Protein AF-A0A267E240-F1 (afdb_monomer_lite)

Organism: NCBI:txid282301

Foldseek 3Di:
DDDDPDDDDPPPDDLPPDDVLLVVLLLLLVVCLVLVVDPVSVLLFKWKKQFAADPDQLLLQLVLLVVLLVVCCVVCPPVWNKDWPDGDSVQSKTKIWIAHNPQGFTKIWIDRVVRRMIMIGGRADHGSVDPPRSVVRVVVSPPRDHDPCPRVVVVVVSQVRGPRHRPDMDTPPSCVVVVVVD

Radius of gyration: 17.71 Å; chains: 1; bounding box: 40×59×46 Å

pLDDT: mean 78.79, std 15.51, range [31.58, 94.38]

Structure (mmCIF, N/CA/C/O backbone):
data_AF-A0A267E240-F1
#
_entry.id   AF-A0A267E240-F1
#
loop_
_atom_site.group_PDB
_atom_site.id
_atom_site.type_symbol
_atom_site.label_atom_id
_atom_site.label_alt_id
_atom_site.label_comp_id
_atom_site.label_asym_id
_atom_site.label_entity_id
_atom_site.label_seq_id
_atom_site.pdbx_PDB_ins_code
_atom_site.Cartn_x
_atom_site.Cartn_y
_atom_site.Cartn_z
_atom_site.occupancy
_atom_site.B_iso_or_equiv
_atom_site.auth_seq_id
_atom_site.auth_comp_id
_atom_site.auth_asym_id
_atom_site.auth_atom_id
_atom_site.pdbx_PDB_model_num
ATOM 1 N N . MET A 1 1 ? 0.198 -42.830 -28.943 1.00 52.03 1 MET A N 1
ATOM 2 C CA . MET A 1 1 ? 0.720 -41.553 -28.410 1.00 52.03 1 MET A CA 1
ATOM 3 C C . MET A 1 1 ? 0.536 -41.572 -26.902 1.00 52.03 1 MET A C 1
ATOM 5 O O . MET A 1 1 ? -0.595 -41.803 -26.487 1.00 52.03 1 MET A O 1
ATOM 9 N N . PRO A 1 2 ? 1.589 -41.427 -26.083 1.00 50.34 2 PRO A N 1
ATOM 10 C CA . PRO A 1 2 ? 1.397 -41.273 -24.647 1.00 50.34 2 PRO A CA 1
ATOM 11 C C . PRO A 1 2 ? 0.796 -39.886 -24.344 1.00 50.34 2 PRO A C 1
ATOM 13 O O . PRO A 1 2 ? 1.109 -38.928 -25.057 1.00 50.34 2 PRO A O 1
ATOM 16 N N . PRO A 1 3 ? -0.079 -39.765 -23.331 1.00 54.94 3 PRO A N 1
ATOM 17 C CA . PRO A 1 3 ? -0.623 -38.479 -22.911 1.00 54.94 3 PRO A CA 1
ATOM 18 C C . PRO A 1 3 ? 0.492 -37.582 -22.356 1.00 54.94 3 PRO A C 1
ATOM 20 O O . PRO A 1 3 ? 1.418 -38.059 -21.697 1.00 54.94 3 PRO A O 1
ATOM 23 N N . ALA A 1 4 ? 0.403 -36.280 -22.640 1.00 55.03 4 ALA A N 1
ATOM 24 C CA . ALA A 1 4 ? 1.331 -35.281 -22.123 1.00 55.03 4 ALA A CA 1
ATOM 25 C C . ALA A 1 4 ? 1.370 -35.323 -20.580 1.00 55.03 4 ALA A C 1
ATOM 27 O O . ALA A 1 4 ? 0.317 -35.497 -19.958 1.00 55.03 4 ALA A O 1
ATOM 28 N N . PRO A 1 5 ? 2.546 -35.161 -19.946 1.00 49.94 5 PRO A N 1
ATOM 29 C CA . PRO A 1 5 ? 2.631 -35.113 -18.494 1.00 49.94 5 PRO A CA 1
ATOM 30 C C . PRO A 1 5 ? 1.812 -33.926 -17.980 1.00 49.94 5 PRO A C 1
ATOM 32 O O . PRO A 1 5 ? 1.997 -32.789 -18.418 1.00 49.94 5 PRO A O 1
ATOM 35 N N . ALA A 1 6 ? 0.884 -34.212 -17.066 1.00 50.97 6 ALA A N 1
ATOM 36 C CA . ALA A 1 6 ? 0.106 -33.203 -16.368 1.00 50.97 6 ALA A CA 1
ATOM 37 C C . ALA A 1 6 ? 1.057 -32.187 -15.720 1.00 50.97 6 ALA A C 1
ATOM 39 O O . ALA A 1 6 ? 2.022 -32.570 -15.056 1.00 50.97 6 ALA A O 1
ATOM 40 N N . ALA A 1 7 ? 0.796 -30.896 -15.938 1.00 46.66 7 ALA A N 1
ATOM 41 C CA . ALA A 1 7 ? 1.555 -29.818 -15.325 1.00 46.66 7 ALA A CA 1
ATOM 42 C C . ALA A 1 7 ? 1.572 -30.012 -13.802 1.00 46.66 7 ALA A C 1
ATOM 44 O O . ALA A 1 7 ? 0.521 -30.047 -13.160 1.00 46.66 7 ALA A O 1
ATOM 45 N N . SER A 1 8 ? 2.770 -30.169 -13.237 1.00 35.84 8 SER A N 1
ATOM 46 C CA . SER A 1 8 ? 2.970 -30.307 -11.798 1.00 35.84 8 SER A CA 1
ATOM 47 C C . SER A 1 8 ? 2.296 -29.145 -11.058 1.00 35.84 8 SER A C 1
ATOM 49 O O . SER A 1 8 ? 2.430 -27.996 -11.496 1.00 35.84 8 SER A O 1
ATOM 51 N N . PRO A 1 9 ? 1.601 -29.393 -9.932 1.00 42.16 9 PRO A N 1
ATOM 52 C CA . PRO A 1 9 ? 1.049 -28.318 -9.121 1.00 42.16 9 PRO A CA 1
ATOM 53 C C . PRO A 1 9 ? 2.195 -27.394 -8.708 1.00 42.16 9 PRO A C 1
ATOM 55 O O . PRO A 1 9 ? 3.170 -27.826 -8.090 1.00 42.16 9 PRO A O 1
ATOM 58 N N . THR A 1 10 ? 2.105 -26.127 -9.115 1.00 39.19 10 THR A N 1
ATOM 59 C CA . THR A 1 10 ? 3.079 -25.096 -8.757 1.00 39.19 10 THR A CA 1
ATOM 60 C C . THR A 1 10 ? 3.081 -24.989 -7.238 1.00 39.19 10 THR A C 1
ATOM 62 O O . THR A 1 10 ? 2.128 -24.485 -6.648 1.00 39.19 10 THR A O 1
ATOM 65 N N . GLN A 1 11 ? 4.117 -25.534 -6.601 1.00 31.58 11 GLN A N 1
ATOM 66 C CA . GLN A 1 11 ? 4.289 -25.437 -5.157 1.00 31.58 11 GLN A CA 1
ATOM 67 C C . GLN A 1 11 ? 4.238 -23.954 -4.753 1.00 31.58 11 GLN A C 1
ATOM 69 O O . GLN A 1 11 ? 4.871 -23.130 -5.426 1.00 31.58 11 GLN A O 1
ATOM 74 N N . PRO A 1 12 ? 3.496 -23.588 -3.692 1.00 40.09 12 PRO A N 1
ATOM 75 C CA . PRO A 1 12 ? 3.513 -22.228 -3.179 1.00 40.09 12 PRO A CA 1
ATOM 76 C C . PRO A 1 12 ? 4.950 -21.886 -2.781 1.00 40.09 12 PRO A C 1
ATOM 78 O O . PRO A 1 12 ? 5.539 -22.510 -1.901 1.00 40.09 12 PRO A O 1
ATOM 81 N N . GLN A 1 13 ? 5.535 -20.925 -3.495 1.00 38.69 13 GLN A N 1
ATOM 82 C CA . GLN A 1 13 ? 6.884 -20.446 -3.227 1.00 38.69 13 GLN A CA 1
ATOM 83 C C . GLN A 1 13 ? 6.938 -19.904 -1.789 1.00 38.69 13 GLN A C 1
ATOM 85 O O . GLN A 1 13 ? 6.014 -19.187 -1.383 1.00 38.69 13 GLN A O 1
ATOM 90 N N . PRO A 1 14 ? 7.996 -20.205 -1.013 1.00 38.88 14 PRO A N 1
ATOM 91 C CA . PRO A 1 14 ? 8.183 -19.598 0.300 1.00 38.88 14 PRO A CA 1
ATOM 92 C C . PRO A 1 14 ? 8.153 -18.069 0.158 1.00 38.88 14 PRO A C 1
ATOM 94 O O . PRO A 1 14 ? 8.509 -17.557 -0.908 1.00 38.88 14 PRO A O 1
ATOM 97 N N . PRO A 1 15 ? 7.733 -17.312 1.191 1.00 48.66 15 PRO A N 1
ATOM 98 C CA . PRO A 1 15 ? 7.694 -15.858 1.123 1.00 48.66 15 PRO A CA 1
ATOM 99 C C . PRO A 1 15 ? 9.070 -15.342 0.709 1.00 48.66 15 PRO A C 1
ATOM 101 O O . PRO A 1 15 ? 10.023 -15.399 1.484 1.00 48.66 15 PRO A O 1
ATOM 104 N N . GLY A 1 16 ? 9.181 -14.900 -0.546 1.00 56.56 16 GLY A N 1
ATOM 105 C CA . GLY A 1 16 ? 10.442 -14.433 -1.094 1.00 56.56 16 GLY A CA 1
ATOM 106 C C . GLY A 1 16 ? 10.930 -13.291 -0.222 1.00 56.56 16 GLY A C 1
ATOM 107 O O . GLY A 1 16 ? 10.236 -12.285 -0.096 1.00 56.56 16 GLY A O 1
ATOM 108 N N . ARG A 1 17 ? 12.092 -13.463 0.418 1.00 72.19 17 ARG A N 1
ATOM 109 C CA . ARG A 1 17 ? 12.750 -12.391 1.167 1.00 72.19 17 ARG A CA 1
ATOM 110 C C . ARG A 1 17 ? 12.863 -11.193 0.230 1.00 72.19 17 ARG A C 1
ATOM 112 O O . ARG A 1 17 ? 13.581 -11.253 -0.766 1.00 72.19 17 ARG A O 1
ATOM 119 N N . ILE A 1 18 ? 12.107 -10.136 0.512 1.00 82.19 18 ILE A N 1
ATOM 120 C CA . ILE A 1 18 ? 12.182 -8.898 -0.256 1.00 82.19 18 ILE A CA 1
ATOM 121 C C . ILE A 1 18 ? 13.604 -8.377 -0.077 1.00 82.19 18 ILE A C 1
ATOM 123 O O . ILE A 1 18 ? 14.088 -8.261 1.050 1.00 82.19 18 ILE A O 1
ATOM 127 N N . ALA A 1 19 ? 14.295 -8.118 -1.184 1.00 88.25 19 ALA A N 1
ATOM 128 C CA . ALA A 1 19 ? 15.661 -7.633 -1.111 1.00 88.25 19 ALA A CA 1
ATOM 129 C C . ALA A 1 19 ? 15.697 -6.289 -0.368 1.00 88.25 19 ALA A C 1
ATOM 131 O O . ALA A 1 19 ? 14.852 -5.421 -0.593 1.00 88.25 19 ALA A O 1
ATOM 132 N N . TRP A 1 20 ? 16.685 -6.104 0.506 1.00 89.94 20 TRP A N 1
ATOM 133 C CA . TRP A 1 20 ? 16.783 -4.911 1.352 1.00 89.94 20 TRP A CA 1
ATOM 134 C C . TRP A 1 20 ? 16.809 -3.609 0.533 1.00 89.94 20 TRP A C 1
ATOM 136 O O . TRP A 1 20 ? 16.222 -2.613 0.945 1.00 89.94 20 TRP A O 1
ATOM 146 N N . PHE A 1 21 ? 17.426 -3.623 -0.655 1.00 91.25 21 PHE A N 1
ATOM 147 C CA . PHE A 1 21 ? 17.482 -2.447 -1.523 1.00 91.25 21 PHE A CA 1
ATOM 148 C C . PHE A 1 21 ? 16.098 -2.096 -2.085 1.00 91.25 21 PHE A C 1
ATOM 150 O O . PHE A 1 21 ? 15.775 -0.920 -2.206 1.00 91.25 21 PHE A O 1
ATOM 157 N N . VAL A 1 22 ? 15.241 -3.090 -2.355 1.00 92.00 22 VAL A N 1
ATOM 158 C CA . VAL A 1 22 ? 13.846 -2.862 -2.765 1.00 92.00 22 VAL A CA 1
ATOM 159 C C . VAL A 1 22 ? 13.078 -2.189 -1.632 1.00 92.00 22 VAL A C 1
ATOM 161 O O . VAL A 1 22 ? 12.340 -1.244 -1.890 1.00 92.00 22 VAL A O 1
ATOM 164 N N . LEU A 1 23 ? 13.286 -2.621 -0.383 1.00 91.44 23 LEU A N 1
ATOM 165 C CA . LEU A 1 23 ? 12.670 -1.992 0.790 1.00 91.44 23 LEU A CA 1
ATOM 166 C C . LEU A 1 23 ? 13.141 -0.544 0.971 1.00 91.44 23 LEU A C 1
ATOM 168 O O . LEU A 1 23 ? 12.320 0.339 1.194 1.00 91.44 23 LEU A O 1
ATOM 172 N N . LEU A 1 24 ? 14.441 -0.282 0.811 1.00 92.44 24 LEU A N 1
ATOM 173 C CA . LEU A 1 24 ? 14.990 1.073 0.882 1.00 92.44 24 LEU A CA 1
ATOM 174 C C . LEU A 1 24 ? 14.389 1.979 -0.200 1.00 92.44 24 LEU A C 1
ATOM 176 O O . LEU A 1 24 ? 13.905 3.070 0.098 1.00 92.44 24 LEU A O 1
ATOM 180 N N . GLN A 1 25 ? 14.374 1.513 -1.452 1.00 94.38 25 GLN A N 1
ATOM 181 C CA . GLN A 1 25 ? 13.769 2.258 -2.552 1.00 94.38 25 GLN A CA 1
ATOM 182 C C . GLN A 1 25 ? 12.266 2.461 -2.341 1.00 94.38 25 GLN A C 1
ATOM 184 O O . GLN A 1 25 ? 11.758 3.536 -2.651 1.00 94.38 25 GLN A O 1
ATOM 189 N N . ALA A 1 26 ? 11.566 1.477 -1.769 1.00 92.5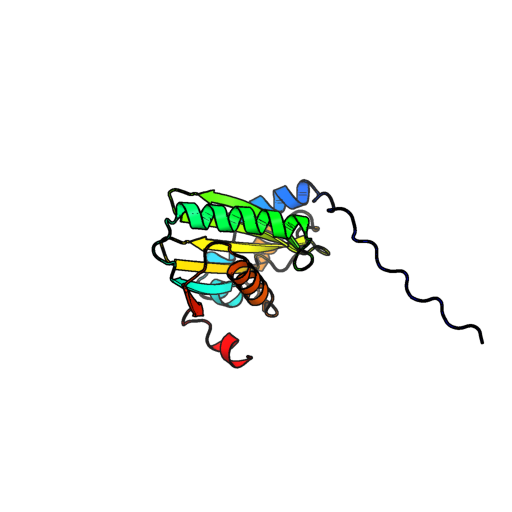6 26 ALA A N 1
ATOM 190 C CA . ALA A 1 26 ? 10.147 1.593 -1.458 1.00 92.56 26 ALA A CA 1
ATOM 191 C C . ALA A 1 26 ? 9.884 2.697 -0.433 1.00 92.56 26 ALA A C 1
ATOM 193 O O . ALA A 1 26 ? 9.006 3.524 -0.657 1.00 92.56 26 ALA A O 1
ATOM 194 N N . SER A 1 27 ? 10.677 2.763 0.638 1.00 91.00 27 SER A N 1
ATOM 195 C CA . SER A 1 27 ? 10.579 3.824 1.645 1.00 91.00 27 SER A CA 1
ATOM 196 C C . SER A 1 27 ? 10.832 5.208 1.046 1.00 91.00 27 SER A C 1
ATOM 198 O O . SER A 1 27 ? 10.064 6.135 1.297 1.00 91.00 27 SER A O 1
ATOM 200 N N . ILE A 1 28 ? 11.862 5.349 0.204 1.00 92.06 28 ILE A N 1
ATOM 201 C CA . ILE A 1 28 ? 12.177 6.620 -0.468 1.00 92.06 28 ILE A CA 1
ATOM 202 C C . ILE A 1 28 ? 11.039 7.027 -1.412 1.00 92.06 28 ILE A C 1
ATOM 204 O O . ILE A 1 28 ? 10.572 8.163 -1.367 1.00 92.06 28 ILE A O 1
ATOM 208 N N . GLN A 1 29 ? 10.550 6.107 -2.247 1.00 92.19 29 GLN A N 1
ATOM 209 C CA . GLN A 1 29 ? 9.464 6.384 -3.189 1.00 92.19 29 GLN A CA 1
ATOM 210 C C . GLN A 1 29 ? 8.141 6.687 -2.470 1.00 92.19 29 GLN A C 1
ATOM 212 O O . GLN A 1 29 ? 7.395 7.563 -2.910 1.00 92.19 29 GLN A O 1
ATOM 217 N N . ALA A 1 30 ? 7.876 6.019 -1.342 1.00 89.62 30 ALA A N 1
ATOM 218 C CA . ALA A 1 30 ? 6.730 6.281 -0.476 1.00 89.62 30 ALA A CA 1
ATOM 219 C C . ALA A 1 30 ? 6.810 7.623 0.254 1.00 89.62 30 ALA A C 1
ATOM 221 O O . ALA A 1 30 ? 5.774 8.203 0.572 1.00 89.62 30 ALA A O 1
ATOM 222 N N . TRP A 1 31 ? 8.011 8.137 0.494 1.00 89.12 31 TRP A N 1
ATOM 223 C CA . TRP A 1 31 ? 8.194 9.478 1.030 1.00 89.12 31 TRP A CA 1
ATOM 224 C C . TRP A 1 31 ? 8.060 10.556 -0.058 1.00 89.12 31 TRP A C 1
ATOM 226 O O . TRP A 1 31 ? 7.363 11.544 0.154 1.00 89.12 31 TRP A O 1
ATOM 236 N N . LEU A 1 32 ? 8.652 10.346 -1.241 1.00 87.38 32 LEU A N 1
ATOM 237 C CA . LEU A 1 32 ? 8.625 11.315 -2.346 1.00 87.38 32 LEU A CA 1
ATOM 238 C C . LEU A 1 32 ? 7.217 11.515 -2.931 1.00 87.38 32 LEU A C 1
ATOM 240 O O . LEU A 1 32 ? 6.756 12.645 -3.029 1.00 87.38 32 LEU A O 1
ATOM 244 N N . ARG A 1 33 ? 6.547 10.428 -3.346 1.00 80.44 33 ARG A N 1
ATOM 245 C CA . ARG A 1 33 ? 5.182 10.400 -3.935 1.00 80.44 33 ARG A CA 1
ATOM 246 C C . ARG A 1 33 ? 4.807 11.643 -4.776 1.00 80.44 33 ARG A C 1
ATOM 248 O O . ARG A 1 33 ? 3.785 12.282 -4.511 1.00 80.44 33 ARG A O 1
ATOM 255 N N . PRO A 1 34 ? 5.566 11.958 -5.838 1.00 77.00 34 PRO A N 1
ATOM 256 C CA . PRO A 1 34 ? 5.406 13.205 -6.593 1.00 77.00 34 PRO A CA 1
ATOM 257 C C . PRO A 1 34 ? 4.056 13.331 -7.304 1.00 77.00 34 PRO A C 1
ATOM 259 O O . PRO A 1 34 ? 3.534 14.432 -7.450 1.00 77.00 34 PRO A O 1
ATOM 262 N N . ALA A 1 35 ? 3.432 12.206 -7.672 1.00 72.12 35 ALA A N 1
ATOM 263 C CA . ALA A 1 35 ? 2.097 12.189 -8.269 1.00 72.12 35 ALA A CA 1
ATOM 264 C C . ALA A 1 35 ? 1.029 12.859 -7.379 1.00 72.12 35 ALA A C 1
ATOM 266 O O . ALA A 1 35 ? 0.017 13.328 -7.889 1.00 72.12 35 ALA A O 1
ATOM 267 N N . ILE A 1 36 ? 1.252 12.952 -6.062 1.00 74.81 36 ILE A N 1
ATOM 268 C CA . ILE A 1 36 ? 0.326 13.605 -5.123 1.00 74.81 36 ILE A CA 1
ATOM 269 C C . ILE A 1 36 ? 0.466 15.127 -5.153 1.00 74.81 36 ILE A C 1
ATOM 271 O O . ILE A 1 36 ? -0.509 15.827 -4.879 1.00 74.81 36 ILE A O 1
ATOM 275 N N . TRP A 1 37 ? 1.647 15.643 -5.505 1.00 78.44 37 TRP A N 1
ATOM 276 C CA . TRP A 1 37 ? 1.932 17.080 -5.526 1.00 78.44 37 TRP A CA 1
ATOM 277 C C . TRP A 1 37 ? 1.142 17.804 -6.618 1.00 78.44 37 TRP A C 1
ATOM 279 O O . TRP A 1 37 ? 0.771 18.964 -6.451 1.00 78.44 37 TRP A O 1
ATOM 289 N N . CYS A 1 38 ? 0.842 17.116 -7.722 1.00 75.81 38 CYS A N 1
ATOM 290 C CA . CYS A 1 38 ? 0.108 17.683 -8.845 1.00 75.81 38 CYS A CA 1
ATOM 291 C C . CYS A 1 38 ? -1.351 17.185 -8.864 1.00 75.81 38 CYS A C 1
ATOM 293 O O . CYS A 1 38 ? -1.596 16.017 -9.171 1.00 75.81 38 CYS A O 1
ATOM 295 N N . PRO A 1 39 ? -2.349 18.054 -8.603 1.00 69.50 39 PRO A N 1
ATOM 296 C CA . PRO A 1 39 ? -3.741 17.644 -8.381 1.00 69.50 39 PRO A CA 1
ATOM 297 C C . PRO A 1 39 ? -4.425 16.976 -9.586 1.00 69.50 39 PRO A C 1
ATOM 299 O O . PRO A 1 39 ? -5.377 16.223 -9.395 1.00 69.50 39 PRO A O 1
ATOM 302 N N . LEU A 1 40 ? -3.948 17.220 -10.810 1.00 71.75 40 LEU A N 1
ATOM 303 C CA . LEU A 1 40 ? -4.446 16.573 -12.032 1.00 71.75 40 LEU A CA 1
ATOM 304 C C . LEU A 1 40 ? -3.906 15.144 -12.196 1.00 71.75 40 LEU A C 1
ATOM 306 O O . LEU A 1 40 ? -4.662 14.240 -12.536 1.00 71.75 40 LEU A O 1
ATOM 310 N N . LEU A 1 41 ? -2.622 14.932 -11.900 1.00 69.88 41 LEU A N 1
ATOM 311 C CA . LEU A 1 41 ? -1.965 13.625 -12.015 1.00 69.88 41 LEU A CA 1
ATOM 312 C C . LEU A 1 41 ? -2.361 12.696 -10.866 1.00 69.88 41 LEU A C 1
ATOM 314 O O . LEU A 1 41 ? -2.582 11.508 -11.080 1.00 69.88 41 LEU A O 1
ATOM 318 N N . ASN A 1 42 ? -2.559 13.249 -9.667 1.00 69.12 42 ASN A N 1
ATOM 319 C CA . ASN A 1 42 ? -3.014 12.502 -8.496 1.00 69.12 42 ASN A CA 1
ATOM 320 C C . ASN A 1 42 ? -4.285 11.686 -8.795 1.00 69.12 42 ASN A C 1
ATOM 322 O O . ASN A 1 42 ? -4.386 10.528 -8.405 1.00 69.12 42 ASN A O 1
ATOM 326 N N . ARG A 1 43 ? -5.227 12.253 -9.559 1.00 70.19 43 ARG A N 1
ATOM 327 C CA . ARG A 1 43 ? -6.497 11.591 -9.904 1.00 70.19 43 ARG A CA 1
ATOM 328 C C . ARG A 1 43 ? -6.336 10.425 -10.878 1.00 70.19 43 ARG A C 1
ATOM 330 O O . ARG A 1 43 ? -7.089 9.471 -10.801 1.00 70.19 43 ARG A O 1
ATOM 337 N N . VAL A 1 44 ? -5.364 10.486 -11.786 1.00 70.38 44 VAL A N 1
ATOM 338 C CA . VAL A 1 44 ? -5.153 9.424 -12.787 1.00 70.38 44 VAL A CA 1
ATOM 339 C C . VAL A 1 44 ? -4.517 8.186 -12.154 1.00 70.38 44 VAL A C 1
ATOM 341 O O . VAL A 1 44 ? -4.801 7.062 -12.559 1.00 70.38 44 VAL A O 1
ATOM 344 N N . HIS A 1 45 ? -3.670 8.394 -11.146 1.00 74.12 45 HIS A N 1
ATOM 345 C CA . HIS A 1 45 ? -2.887 7.333 -10.513 1.00 74.12 45 HIS A CA 1
ATOM 346 C C . HIS A 1 45 ? -3.464 6.842 -9.185 1.00 74.12 45 HIS A C 1
ATOM 348 O O . HIS A 1 45 ? -2.820 6.035 -8.507 1.00 74.12 45 HIS A O 1
ATOM 354 N N . SER A 1 46 ? -4.629 7.345 -8.774 1.00 81.44 46 SER A N 1
ATOM 355 C CA . SER A 1 46 ? -5.251 6.958 -7.515 1.00 81.44 46 SER A CA 1
ATOM 356 C C . SER A 1 46 ? -6.694 6.515 -7.681 1.00 81.44 46 SER A C 1
ATOM 358 O O . SER A 1 46 ? -7.386 6.901 -8.614 1.00 81.44 46 SER A O 1
ATOM 360 N N . TYR A 1 47 ? -7.116 5.669 -6.752 1.00 85.88 47 TYR A N 1
ATOM 361 C CA . TYR A 1 47 ? -8.493 5.252 -6.572 1.00 85.88 47 TYR A CA 1
ATOM 362 C C . TYR A 1 47 ? -8.888 5.565 -5.135 1.00 85.88 47 TYR A C 1
ATOM 364 O O . TYR A 1 47 ? -8.173 5.170 -4.200 1.00 85.88 47 TYR A O 1
ATOM 372 N N . ARG A 1 48 ? -9.990 6.299 -4.948 1.00 86.44 48 ARG A N 1
ATOM 373 C CA . ARG A 1 48 ? -10.415 6.762 -3.626 1.00 86.44 48 ARG A CA 1
ATOM 374 C C . ARG A 1 48 ? -11.799 6.243 -3.262 1.00 86.44 48 ARG A C 1
ATOM 376 O O . ARG A 1 48 ? -12.783 6.490 -3.951 1.00 86.44 48 ARG A O 1
ATOM 383 N N . GLU A 1 49 ? -11.879 5.644 -2.084 1.00 88.75 49 GLU A N 1
ATOM 384 C CA . GLU A 1 49 ? -13.133 5.334 -1.412 1.00 88.75 49 GLU A CA 1
ATOM 385 C C . GLU A 1 49 ? -13.340 6.257 -0.208 1.00 88.75 49 GLU A C 1
ATOM 387 O O . GLU A 1 49 ? -12.401 6.660 0.486 1.00 88.75 49 GLU A O 1
ATOM 392 N N . VAL A 1 50 ? -14.602 6.583 0.042 1.00 87.94 50 VAL A N 1
ATOM 393 C CA . VAL A 1 50 ? -15.078 7.172 1.288 1.00 87.94 50 VAL A CA 1
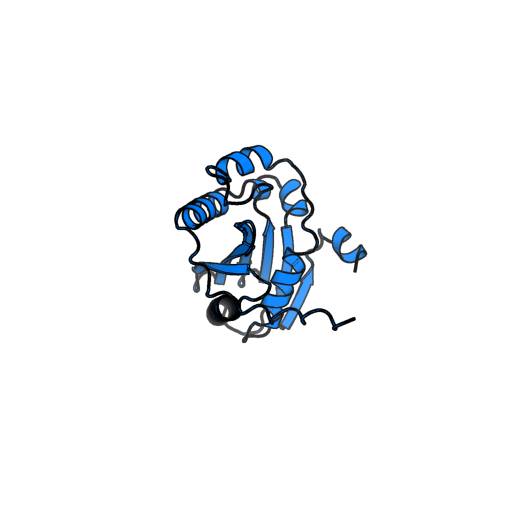ATOM 394 C C . VAL A 1 50 ? -15.686 6.040 2.101 1.00 87.94 50 VAL A C 1
ATOM 396 O O . VAL A 1 50 ? -16.599 5.365 1.636 1.00 87.94 50 VAL A O 1
ATOM 399 N N . TRP A 1 51 ? -15.155 5.804 3.293 1.00 87.19 51 TRP A N 1
ATOM 400 C CA . TRP A 1 51 ? -15.575 4.765 4.222 1.00 87.19 51 TRP A CA 1
ATOM 401 C C . TRP A 1 51 ? -16.352 5.392 5.369 1.00 87.19 51 TRP A C 1
ATOM 403 O O . TRP A 1 51 ? -15.849 6.272 6.063 1.00 87.19 51 TRP A O 1
ATOM 413 N N . ARG A 1 52 ? -17.567 4.909 5.610 1.00 81.25 52 ARG A N 1
ATOM 414 C CA . ARG A 1 52 ? -18.307 5.219 6.831 1.00 81.25 52 ARG A CA 1
ATOM 415 C C . ARG A 1 52 ? -18.012 4.133 7.847 1.00 81.25 52 ARG A C 1
ATOM 417 O O . ARG A 1 52 ? -18.549 3.024 7.791 1.00 81.25 52 ARG A O 1
ATOM 424 N N . THR A 1 53 ? -17.098 4.452 8.746 1.00 69.25 53 THR A N 1
ATOM 425 C CA . THR A 1 53 ? -16.807 3.632 9.916 1.00 69.25 53 THR A CA 1
ATOM 426 C C . THR A 1 53 ? -17.979 3.739 10.896 1.00 69.25 53 THR A C 1
ATOM 428 O O . THR A 1 53 ? -18.670 4.756 10.953 1.00 69.25 53 THR A O 1
ATOM 431 N N . GLY A 1 54 ? -18.291 2.643 11.590 1.00 66.00 54 GLY A N 1
ATOM 432 C CA . GLY A 1 54 ? -19.351 2.621 12.600 1.00 66.00 54 GLY A CA 1
ATOM 433 C C . GLY A 1 54 ? -18.972 3.373 13.879 1.00 66.00 54 GLY A C 1
ATOM 434 O O . GLY A 1 54 ? -18.099 4.228 13.874 1.00 66.00 54 GLY A O 1
ATOM 435 N N . GLU A 1 55 ? -19.598 3.001 14.997 1.00 61.59 55 GLU A N 1
ATOM 436 C CA . GLU A 1 55 ? -19.237 3.509 16.336 1.00 61.59 55 GLU A CA 1
ATOM 437 C C . GLU A 1 55 ? -17.897 2.949 16.851 1.00 61.59 55 GLU A C 1
ATOM 439 O O . GLU A 1 55 ? -17.468 3.296 17.946 1.00 61.59 55 GLU A O 1
ATOM 444 N N . SER A 1 56 ? -17.234 2.081 16.078 1.00 66.56 56 SER A N 1
ATOM 445 C CA . SER A 1 56 ? -15.931 1.517 16.427 1.00 66.56 56 SER A CA 1
ATOM 446 C C . SER A 1 56 ? -14.874 2.603 16.553 1.00 66.56 56 SER A C 1
ATOM 448 O O . SER A 1 56 ? -14.775 3.509 15.719 1.00 66.56 56 SER A O 1
ATOM 450 N N . GLU A 1 57 ? -14.039 2.474 17.577 1.00 77.06 57 GLU A N 1
ATOM 451 C CA . GLU A 1 57 ? -12.970 3.425 17.824 1.00 77.06 57 GLU A CA 1
ATOM 452 C C . GLU A 1 57 ? -11.935 3.353 16.690 1.00 77.06 57 GLU A C 1
ATOM 454 O O . GLU A 1 57 ? -11.595 2.277 16.187 1.00 77.06 57 GLU A O 1
ATOM 459 N N . ALA A 1 58 ? -11.401 4.504 16.268 1.00 79.94 58 ALA A N 1
ATOM 460 C CA . ALA A 1 58 ? -10.430 4.554 15.171 1.00 79.94 58 ALA A CA 1
ATOM 461 C C . ALA A 1 58 ? -9.208 3.651 15.434 1.00 79.94 58 ALA A C 1
ATOM 463 O O . ALA A 1 58 ? -8.653 3.080 14.497 1.00 79.94 58 ALA A O 1
ATOM 464 N N . ALA A 1 59 ? -8.825 3.473 16.702 1.00 80.62 59 ALA A N 1
ATOM 465 C CA . ALA A 1 59 ? -7.740 2.591 17.116 1.00 80.62 59 ALA A CA 1
ATOM 466 C C . ALA A 1 59 ? -8.022 1.103 16.825 1.00 80.62 59 ALA A C 1
ATOM 468 O O . ALA A 1 59 ? -7.138 0.399 16.336 1.00 80.62 59 ALA A O 1
ATOM 469 N N . GLU A 1 60 ? -9.249 0.629 17.053 1.00 84.12 60 GLU A N 1
ATOM 470 C CA . GLU A 1 60 ? -9.642 -0.763 16.785 1.00 84.12 60 GLU A CA 1
ATOM 471 C C . GLU A 1 60 ? -9.616 -1.073 15.285 1.00 84.12 60 GLU A C 1
ATOM 473 O O . GLU A 1 60 ? -9.174 -2.139 14.850 1.00 84.12 60 GLU A O 1
ATOM 478 N N . LEU A 1 61 ? -10.045 -0.108 14.473 1.00 84.12 61 LEU A N 1
ATOM 479 C CA . LEU A 1 61 ? -10.015 -0.212 13.019 1.00 84.12 61 LEU A CA 1
ATOM 480 C C . LEU A 1 61 ? -8.579 -0.229 12.480 1.00 84.12 61 LEU A C 1
ATOM 482 O O . LEU A 1 61 ? -8.277 -1.030 11.594 1.00 84.12 61 LEU A O 1
ATOM 486 N N . VAL A 1 62 ? -7.677 0.589 13.039 1.00 87.62 62 VAL A N 1
ATOM 487 C CA . VAL A 1 62 ? -6.236 0.527 12.726 1.00 87.62 62 VAL A CA 1
ATOM 488 C C . VAL A 1 62 ? -5.693 -0.877 12.997 1.00 87.62 62 VAL A C 1
ATOM 490 O O . VAL A 1 62 ? -5.014 -1.453 12.144 1.00 87.62 62 VAL A O 1
ATOM 493 N N . ASP A 1 63 ? -6.029 -1.459 14.146 1.00 89.19 63 ASP A N 1
ATOM 494 C CA . ASP A 1 63 ? -5.574 -2.800 14.518 1.00 89.19 63 ASP A CA 1
ATOM 495 C C . ASP A 1 63 ? -6.150 -3.888 13.615 1.00 89.19 63 ASP A C 1
ATOM 497 O O . ASP A 1 63 ? -5.429 -4.806 13.210 1.00 89.19 63 ASP A O 1
ATOM 501 N N . SER A 1 64 ? -7.416 -3.750 13.223 1.00 89.75 64 SER A N 1
ATOM 502 C CA . SER A 1 64 ? -8.064 -4.628 12.250 1.00 89.75 64 SER A CA 1
ATOM 503 C C . SER A 1 64 ? -7.354 -4.597 10.892 1.00 89.75 64 SER A C 1
ATOM 505 O O . SER A 1 64 ? -7.076 -5.652 10.310 1.00 89.75 64 SER A O 1
ATOM 507 N N . VAL A 1 65 ? -6.969 -3.408 10.412 1.00 90.56 65 VAL A N 1
ATOM 508 C CA . VAL A 1 65 ? -6.183 -3.253 9.177 1.00 90.56 65 VAL A CA 1
ATOM 509 C C . VAL A 1 65 ? -4.830 -3.945 9.321 1.00 90.56 65 VAL A C 1
ATOM 511 O O . VAL A 1 65 ? -4.476 -4.767 8.478 1.00 90.56 65 VAL A O 1
ATOM 514 N N . VAL A 1 66 ? -4.080 -3.666 10.391 1.00 90.81 66 VAL A N 1
ATOM 515 C CA . VAL A 1 66 ? -2.747 -4.258 10.612 1.00 90.81 66 VAL A CA 1
ATOM 516 C C . VAL A 1 66 ? -2.822 -5.785 10.661 1.00 90.81 66 VAL A C 1
ATOM 518 O O . VAL A 1 66 ? -2.029 -6.476 10.016 1.00 90.81 66 VAL A O 1
ATOM 521 N N . LYS A 1 67 ? -3.809 -6.331 11.374 1.00 91.69 67 LYS A N 1
ATOM 522 C CA . LYS A 1 67 ? -4.052 -7.774 11.450 1.00 91.69 67 LYS A CA 1
ATOM 523 C C . LYS A 1 67 ? -4.384 -8.367 10.078 1.00 91.69 67 LYS A C 1
ATOM 525 O O . LYS A 1 67 ? -3.835 -9.409 9.716 1.00 91.69 67 LYS A O 1
ATOM 530 N N . THR A 1 68 ? -5.219 -7.686 9.296 1.00 92.06 68 THR A N 1
ATOM 531 C CA . THR A 1 68 ? -5.604 -8.108 7.942 1.00 92.06 68 THR A CA 1
ATOM 532 C C . THR A 1 68 ? -4.413 -8.111 6.988 1.00 92.06 68 THR A C 1
ATOM 534 O O . THR A 1 68 ? -4.207 -9.089 6.275 1.00 92.06 68 THR A O 1
ATOM 537 N N . VAL A 1 69 ? -3.572 -7.075 7.020 1.00 90.38 69 VAL A N 1
ATOM 538 C CA . VAL A 1 69 ? -2.336 -6.996 6.221 1.00 90.38 69 VAL A CA 1
ATOM 539 C C . VAL A 1 69 ? -1.388 -8.144 6.574 1.00 90.38 69 VAL A C 1
ATOM 541 O O . VAL A 1 69 ? -0.867 -8.813 5.682 1.00 90.38 69 VAL A O 1
ATOM 544 N N . ASN A 1 70 ? -1.207 -8.435 7.865 1.00 89.38 70 ASN A N 1
ATOM 545 C CA . ASN A 1 70 ? -0.377 -9.557 8.309 1.00 89.38 70 ASN A CA 1
ATOM 546 C C . ASN A 1 70 ? -0.917 -10.913 7.823 1.00 89.38 70 ASN A C 1
ATOM 548 O O . ASN A 1 70 ? -0.133 -11.795 7.462 1.00 89.38 70 ASN A O 1
ATOM 552 N N . ARG A 1 71 ? -2.245 -11.078 7.778 1.00 90.06 71 ARG A N 1
ATOM 553 C CA . ARG A 1 71 ? -2.902 -12.258 7.196 1.00 90.06 71 ARG A CA 1
ATOM 554 C C . ARG A 1 71 ? -2.670 -12.330 5.684 1.00 90.06 71 ARG A C 1
ATOM 556 O O . ARG A 1 71 ? -2.188 -13.344 5.194 1.00 90.06 71 ARG A O 1
ATOM 563 N N . PHE A 1 72 ? -2.881 -11.235 4.958 1.00 90.56 72 PHE A N 1
ATOM 564 C CA . PHE A 1 72 ? -2.649 -11.161 3.511 1.00 90.56 72 PHE A CA 1
ATOM 565 C C . PHE A 1 72 ? -1.212 -11.484 3.113 1.00 90.56 72 PHE A C 1
ATOM 567 O O . PHE A 1 72 ? -0.989 -12.186 2.126 1.00 90.56 72 PHE A O 1
ATOM 574 N N . ASN A 1 73 ? -0.236 -11.018 3.891 1.00 86.19 73 ASN A N 1
ATOM 575 C CA . ASN A 1 73 ? 1.168 -11.311 3.634 1.00 86.19 73 ASN A CA 1
ATOM 576 C C . ASN A 1 73 ? 1.506 -12.800 3.851 1.00 86.19 73 ASN A C 1
ATOM 578 O O . ASN A 1 73 ? 2.332 -13.358 3.124 1.00 86.19 73 ASN A O 1
ATOM 582 N N . ARG A 1 74 ? 0.849 -13.454 4.822 1.00 85.38 74 ARG A N 1
ATOM 583 C CA . ARG A 1 74 ? 0.969 -14.900 5.072 1.00 85.38 74 ARG A CA 1
ATOM 584 C C . ARG A 1 74 ? 0.364 -15.718 3.933 1.00 85.38 74 ARG A C 1
ATOM 586 O O . ARG A 1 74 ? 1.008 -16.643 3.452 1.00 85.38 74 ARG A O 1
ATOM 593 N N . ASP A 1 75 ? -0.819 -15.323 3.475 1.00 86.50 75 ASP A N 1
ATOM 594 C CA . ASP A 1 75 ? -1.595 -16.057 2.470 1.00 86.50 75 ASP A CA 1
ATOM 595 C C . ASP A 1 75 ? -1.180 -15.721 1.026 1.00 86.50 75 ASP A C 1
ATOM 597 O O . ASP A 1 75 ? -1.768 -16.226 0.072 1.00 86.50 75 ASP A O 1
ATOM 601 N N . LYS A 1 76 ? -0.185 -14.837 0.845 1.00 80.44 76 LYS A N 1
ATOM 602 C CA . LYS A 1 76 ? 0.226 -14.289 -0.462 1.00 80.44 76 LYS A CA 1
ATOM 603 C C . LYS A 1 76 ? -0.950 -13.748 -1.270 1.00 80.44 76 LYS A C 1
ATOM 605 O O . LYS A 1 76 ? -1.038 -13.913 -2.490 1.00 80.44 76 LYS A O 1
ATOM 610 N N . HIS A 1 77 ? -1.841 -13.051 -0.573 1.00 82.44 77 HIS A N 1
ATOM 611 C CA . HIS A 1 77 ? -3.062 -12.519 -1.147 1.00 82.44 77 HIS A CA 1
ATOM 612 C C . HIS A 1 77 ? -2.762 -11.598 -2.341 1.00 82.44 77 HIS A C 1
ATOM 614 O O . HIS A 1 77 ? -1.932 -10.685 -2.262 1.00 82.44 77 HIS A O 1
ATOM 620 N N . LEU A 1 78 ? -3.438 -11.860 -3.465 1.00 81.94 78 LEU A N 1
ATOM 621 C CA . LEU A 1 78 ? -3.255 -11.167 -4.749 1.00 81.94 78 LEU A CA 1
ATOM 622 C C . LEU A 1 78 ? -1.817 -11.204 -5.302 1.00 81.94 78 LEU A C 1
ATOM 624 O O . LEU A 1 78 ? -1.445 -10.331 -6.087 1.00 81.94 78 LEU A O 1
ATOM 628 N N . ASN A 1 79 ? -1.000 -12.197 -4.924 1.00 85.12 79 ASN A N 1
ATOM 629 C CA . ASN A 1 79 ? 0.404 -12.303 -5.346 1.00 85.12 79 ASN A CA 1
ATOM 630 C C . ASN A 1 79 ? 1.184 -10.994 -5.115 1.00 85.12 79 ASN A C 1
ATOM 632 O O . ASN A 1 79 ? 1.948 -10.537 -5.971 1.00 85.12 79 ASN A O 1
ATOM 636 N N . CYS A 1 80 ? 0.950 -10.360 -3.968 1.00 84.69 80 CYS A N 1
ATOM 637 C CA . CYS A 1 80 ? 1.642 -9.154 -3.538 1.00 84.69 80 CYS A CA 1
ATOM 638 C C . CYS A 1 80 ? 2.242 -9.371 -2.148 1.00 84.69 80 CYS A C 1
ATOM 640 O O . CYS A 1 80 ? 1.706 -10.131 -1.340 1.00 84.69 80 CYS A O 1
ATOM 642 N N . ASP A 1 81 ? 3.337 -8.675 -1.867 1.00 89.19 81 ASP A N 1
ATOM 643 C CA . ASP A 1 81 ? 3.815 -8.510 -0.502 1.00 89.19 81 ASP A CA 1
ATOM 644 C C . ASP A 1 81 ? 3.192 -7.243 0.083 1.00 89.19 81 ASP A C 1
ATOM 646 O O . ASP A 1 81 ? 3.351 -6.151 -0.467 1.00 89.19 81 ASP A O 1
ATOM 650 N N . TRP A 1 82 ? 2.468 -7.422 1.185 1.00 89.50 82 TRP A N 1
ATOM 651 C CA . TRP A 1 82 ? 1.749 -6.370 1.893 1.00 89.50 82 TRP A CA 1
ATOM 652 C C . TRP A 1 82 ? 2.546 -5.988 3.141 1.00 89.50 82 TRP A C 1
ATOM 654 O O . TRP A 1 82 ? 2.759 -6.821 4.023 1.00 89.50 82 TRP A O 1
ATOM 664 N N . LEU A 1 83 ? 3.008 -4.741 3.213 1.00 90.19 83 LEU A N 1
ATOM 665 C CA . LEU A 1 83 ? 3.850 -4.238 4.298 1.00 90.19 83 LEU A CA 1
ATOM 666 C C . LEU A 1 83 ? 3.174 -3.057 4.991 1.00 90.19 83 LEU A C 1
ATOM 668 O O . LEU A 1 83 ? 2.615 -2.180 4.336 1.00 90.19 83 LEU A O 1
ATOM 672 N N . ILE A 1 84 ? 3.273 -2.989 6.316 1.00 90.00 84 ILE A N 1
ATOM 673 C CA . ILE A 1 84 ? 2.881 -1.786 7.054 1.00 90.00 84 ILE A CA 1
ATOM 674 C C . ILE A 1 84 ? 3.999 -0.753 6.912 1.00 90.00 84 ILE A C 1
ATOM 676 O O . ILE A 1 84 ? 5.116 -0.983 7.366 1.00 90.00 84 ILE A O 1
ATOM 680 N N . GLY A 1 85 ? 3.696 0.374 6.266 1.00 86.62 85 GLY A N 1
ATOM 681 C CA . GLY A 1 85 ? 4.600 1.521 6.185 1.00 86.62 85 GLY A CA 1
ATOM 682 C C . GLY A 1 85 ? 4.512 2.391 7.437 1.00 86.62 85 GLY A C 1
ATOM 683 O O . GLY A 1 85 ? 5.527 2.738 8.031 1.00 86.62 85 GLY A O 1
ATOM 684 N N . SER A 1 86 ? 3.290 2.710 7.867 1.00 88.75 86 SER A N 1
ATOM 685 C CA . SER A 1 86 ? 3.027 3.409 9.126 1.00 88.75 86 SER A CA 1
ATOM 686 C C . SER A 1 86 ? 1.655 3.025 9.676 1.00 88.75 86 SER A C 1
ATOM 688 O O . SER A 1 86 ? 0.726 2.765 8.916 1.00 88.75 86 SER A O 1
ATOM 690 N N . ALA A 1 87 ? 1.519 2.983 10.998 1.00 90.06 87 ALA A N 1
ATOM 691 C CA . ALA A 1 87 ? 0.242 2.788 11.673 1.00 90.06 87 ALA A CA 1
ATOM 692 C C . ALA A 1 87 ? 0.198 3.712 12.891 1.00 90.06 87 ALA A C 1
ATOM 694 O O . ALA A 1 87 ? 0.935 3.517 13.854 1.00 90.06 87 ALA A O 1
ATOM 695 N N . ASN A 1 88 ? -0.640 4.741 12.825 1.00 86.75 88 ASN A N 1
ATOM 696 C CA . ASN A 1 88 ? -0.849 5.694 13.901 1.00 86.75 88 ASN A CA 1
ATOM 697 C C . ASN A 1 88 ? -2.265 5.508 14.454 1.00 86.75 88 ASN A C 1
ATOM 699 O O . ASN A 1 88 ? -3.245 5.931 13.838 1.00 86.75 88 ASN A O 1
ATOM 703 N N . ARG A 1 89 ? -2.352 4.857 15.617 1.00 84.81 89 ARG A N 1
ATOM 704 C CA . ARG A 1 89 ? -3.615 4.559 16.309 1.00 84.81 89 ARG A CA 1
ATOM 705 C C . ARG A 1 89 ? -4.326 5.828 16.760 1.00 84.81 89 ARG A C 1
ATOM 707 O O . ARG A 1 89 ? -5.527 5.953 16.558 1.00 84.81 89 ARG A O 1
ATOM 714 N N . GLU A 1 90 ? -3.574 6.786 17.298 1.00 79.88 90 GLU A N 1
ATOM 715 C CA . GLU A 1 90 ? -4.117 8.056 17.776 1.00 79.88 90 GLU A CA 1
ATOM 716 C C . GLU A 1 90 ? -4.692 8.861 16.613 1.00 79.88 90 GLU A C 1
ATOM 718 O O . GLU A 1 90 ? -5.849 9.271 16.651 1.00 79.88 90 GLU A O 1
ATOM 723 N N . ALA A 1 91 ? -3.929 9.023 15.532 1.00 81.06 91 ALA A N 1
ATOM 724 C CA . ALA A 1 91 ? -4.389 9.727 14.338 1.00 81.06 91 ALA A CA 1
ATOM 725 C C . ALA A 1 91 ? -5.419 8.930 13.515 1.00 81.06 91 ALA A C 1
ATOM 727 O O . ALA A 1 91 ? -6.035 9.499 12.619 1.00 81.06 91 ALA A O 1
ATOM 728 N N . GLY A 1 92 ? -5.626 7.639 13.799 1.00 84.81 92 GLY A N 1
ATOM 729 C CA . GLY A 1 92 ? -6.507 6.767 13.019 1.00 84.81 92 GLY A CA 1
ATOM 730 C C . GLY A 1 92 ? -6.041 6.588 11.572 1.00 84.81 92 GLY A C 1
ATOM 731 O O . GLY A 1 92 ? -6.869 6.507 10.666 1.00 84.81 92 GLY A O 1
ATOM 732 N N . GLN A 1 93 ? -4.726 6.587 11.339 1.00 88.44 93 GLN A N 1
ATOM 733 C CA . GLN A 1 93 ? -4.139 6.537 10.000 1.00 88.44 93 GLN A CA 1
ATOM 734 C C . GLN A 1 93 ? -3.247 5.314 9.820 1.00 88.44 93 GLN A C 1
ATOM 736 O O . GLN A 1 93 ? -2.400 5.017 10.663 1.00 88.44 93 GLN A O 1
ATOM 741 N N . VAL A 1 94 ? -3.392 4.633 8.684 1.00 91.88 94 VAL A N 1
ATOM 742 C CA . VAL A 1 94 ? -2.552 3.493 8.301 1.00 91.88 94 VAL A CA 1
ATOM 743 C C . VAL A 1 94 ? -2.075 3.662 6.870 1.00 91.88 94 VAL A C 1
ATOM 745 O O . VAL A 1 94 ? -2.863 3.929 5.965 1.00 91.88 94 VAL A O 1
ATOM 748 N N . THR A 1 95 ? -0.778 3.467 6.661 1.00 92.31 95 THR A N 1
ATOM 749 C CA . THR A 1 95 ? -0.170 3.367 5.337 1.00 92.31 95 THR A CA 1
ATOM 750 C C . THR A 1 95 ? 0.289 1.939 5.104 1.00 92.31 95 THR A C 1
ATOM 752 O O . THR A 1 95 ? 1.093 1.400 5.866 1.00 92.31 95 THR A O 1
ATOM 755 N N . VAL A 1 96 ? -0.189 1.344 4.020 1.00 92.94 96 VAL A N 1
ATOM 756 C CA . VAL A 1 96 ? 0.169 0.000 3.573 1.00 92.94 96 VAL A CA 1
ATOM 757 C C . VAL A 1 96 ? 0.911 0.110 2.247 1.00 92.94 96 VAL A C 1
ATOM 759 O O . VAL A 1 96 ? 0.449 0.770 1.317 1.00 92.94 96 VAL A O 1
ATOM 762 N N . LEU A 1 97 ? 2.072 -0.529 2.166 1.00 92.38 97 LEU A N 1
ATOM 763 C CA . LEU A 1 97 ? 2.891 -0.622 0.966 1.00 92.38 97 LEU A CA 1
ATOM 764 C C . LEU A 1 97 ? 2.643 -1.984 0.319 1.00 92.38 97 LEU A C 1
ATOM 766 O O . LEU A 1 97 ? 2.824 -3.019 0.957 1.00 92.38 97 LEU A O 1
ATOM 770 N N . ASN A 1 98 ? 2.258 -1.976 -0.950 1.00 91.56 98 ASN A N 1
ATOM 771 C CA . ASN A 1 98 ? 2.004 -3.168 -1.741 1.00 91.56 98 ASN A CA 1
ATOM 772 C C . ASN A 1 98 ? 3.063 -3.314 -2.820 1.00 91.56 98 ASN A C 1
ATOM 774 O O . ASN A 1 98 ? 3.182 -2.468 -3.703 1.00 91.56 98 ASN A O 1
ATOM 778 N N . LEU A 1 99 ? 3.813 -4.412 -2.755 1.00 90.25 99 LEU A N 1
ATOM 779 C CA . LEU A 1 99 ? 4.820 -4.762 -3.746 1.00 90.25 99 LEU A CA 1
ATOM 780 C C . LEU A 1 99 ? 4.326 -5.928 -4.594 1.00 90.25 99 LEU A C 1
ATOM 782 O O . LEU A 1 99 ? 4.102 -7.028 -4.090 1.00 90.25 99 LEU A O 1
ATOM 786 N N . THR A 1 100 ? 4.191 -5.715 -5.901 1.00 88.56 100 THR A N 1
ATOM 787 C CA . THR A 1 100 ? 3.822 -6.800 -6.828 1.00 88.56 100 THR A CA 1
ATOM 788 C C . THR A 1 100 ? 4.891 -7.898 -6.834 1.00 88.56 100 THR A C 1
ATOM 790 O O . THR A 1 100 ? 6.085 -7.600 -6.878 1.00 88.56 100 THR A O 1
ATOM 793 N N . ALA A 1 101 ? 4.497 -9.178 -6.808 1.00 83.25 101 ALA A N 1
ATOM 794 C CA . ALA A 1 101 ? 5.453 -10.281 -6.637 1.00 83.25 101 ALA A CA 1
ATOM 795 C C . ALA A 1 101 ? 6.516 -10.371 -7.741 1.00 83.25 101 ALA A C 1
ATOM 797 O O . ALA A 1 101 ? 7.664 -10.704 -7.455 1.00 83.25 101 ALA A O 1
ATOM 798 N N . ARG A 1 102 ? 6.145 -10.085 -8.997 1.00 81.94 102 ARG A N 1
ATOM 799 C CA . ARG A 1 102 ? 7.045 -10.262 -10.147 1.00 81.94 102 ARG A CA 1
ATOM 800 C C . ARG A 1 102 ? 8.083 -9.155 -10.237 1.00 81.94 102 ARG A C 1
ATOM 802 O O . ARG A 1 102 ? 9.275 -9.419 -10.153 1.00 81.94 102 ARG A O 1
ATOM 809 N N . CYS A 1 103 ? 7.624 -7.920 -10.393 1.00 84.00 103 CYS A N 1
ATOM 810 C CA . CYS A 1 103 ? 8.512 -6.813 -10.727 1.00 84.00 103 CYS A CA 1
ATOM 811 C C . CYS A 1 103 ? 8.687 -5.818 -9.581 1.00 84.00 103 CYS A C 1
ATOM 813 O O . CYS A 1 103 ? 9.428 -4.861 -9.734 1.00 84.00 103 CYS A O 1
ATOM 815 N N . ARG A 1 104 ? 8.054 -6.018 -8.419 1.00 89.75 104 ARG A N 1
ATOM 816 C CA . ARG A 1 104 ? 8.194 -5.108 -7.270 1.00 89.75 104 ARG A CA 1
ATOM 817 C C . ARG A 1 104 ? 7.775 -3.669 -7.600 1.00 89.75 104 ARG A C 1
ATOM 819 O O . ARG A 1 104 ? 8.383 -2.721 -7.111 1.00 89.75 104 ARG A O 1
ATOM 826 N N . TRP A 1 105 ? 6.740 -3.497 -8.425 1.00 90.94 105 TRP A N 1
ATOM 827 C CA . TRP A 1 105 ? 6.026 -2.216 -8.473 1.00 90.94 105 TRP A CA 1
ATOM 828 C C . TRP A 1 105 ? 5.431 -1.918 -7.111 1.00 90.94 105 TRP A C 1
ATOM 830 O O . TRP A 1 105 ? 4.896 -2.826 -6.470 1.00 90.94 105 TRP A O 1
ATOM 840 N N . LEU A 1 106 ? 5.551 -0.655 -6.715 1.00 91.62 106 LEU A N 1
ATOM 841 C CA . LEU A 1 106 ? 5.049 -0.147 -5.457 1.00 91.62 106 LEU A CA 1
ATOM 842 C C . LEU A 1 106 ? 3.725 0.578 -5.670 1.00 91.62 106 LEU A C 1
ATOM 844 O O . LEU A 1 106 ? 3.642 1.579 -6.387 1.00 91.62 106 LEU A O 1
ATOM 848 N N . ASP A 1 107 ? 2.731 0.118 -4.934 1.00 90.69 107 ASP A N 1
ATOM 849 C CA . ASP A 1 107 ? 1.455 0.784 -4.756 1.00 90.69 107 ASP A CA 1
ATOM 850 C C . ASP A 1 107 ? 1.268 1.089 -3.270 1.00 90.69 107 ASP A C 1
ATOM 852 O O . ASP A 1 107 ? 1.702 0.326 -2.407 1.00 90.69 107 ASP A O 1
ATOM 856 N N . ILE A 1 108 ? 0.652 2.220 -2.950 1.00 91.25 108 ILE A N 1
ATOM 857 C CA . ILE A 1 108 ? 0.484 2.679 -1.571 1.00 91.25 108 ILE A CA 1
ATOM 858 C C . ILE A 1 108 ? -0.991 2.848 -1.285 1.00 91.25 108 ILE A C 1
ATOM 860 O O . ILE A 1 108 ? -1.675 3.597 -1.976 1.00 91.25 108 ILE A O 1
ATOM 864 N N . ILE A 1 109 ? -1.459 2.201 -0.226 1.00 92.38 109 ILE A N 1
ATOM 865 C CA . ILE A 1 109 ? -2.794 2.403 0.318 1.00 92.38 109 ILE A CA 1
ATOM 866 C C . ILE A 1 109 ? -2.660 3.263 1.569 1.00 92.38 109 ILE A C 1
ATOM 868 O O . ILE A 1 109 ? -1.953 2.901 2.504 1.00 92.38 109 ILE A O 1
ATOM 872 N N . VAL A 1 110 ? -3.336 4.404 1.583 1.00 91.69 110 VAL A N 1
ATOM 873 C CA . VAL A 1 110 ? -3.464 5.273 2.751 1.00 91.69 110 VAL A CA 1
ATOM 874 C C . VAL A 1 110 ? -4.903 5.210 3.220 1.00 91.69 110 VAL A C 1
ATOM 876 O O . VAL A 1 110 ? -5.815 5.510 2.452 1.00 91.69 110 VAL A O 1
ATOM 879 N N . ILE A 1 111 ? -5.098 4.835 4.474 1.00 90.81 111 ILE A N 1
ATOM 880 C CA . ILE A 1 111 ? -6.400 4.780 5.125 1.00 90.81 111 ILE A CA 1
ATOM 881 C C . ILE A 1 111 ? -6.386 5.820 6.233 1.00 90.81 111 ILE A C 1
ATOM 883 O O . ILE A 1 111 ? -5.542 5.769 7.124 1.00 90.81 111 ILE A O 1
ATOM 887 N N . ASP A 1 112 ? -7.313 6.760 6.160 1.00 89.75 112 ASP A N 1
ATOM 888 C CA . ASP A 1 112 ? -7.590 7.750 7.187 1.00 89.75 112 ASP A CA 1
ATOM 889 C C . ASP A 1 112 ? -8.999 7.491 7.717 1.00 89.75 112 ASP A C 1
ATOM 891 O O . ASP A 1 112 ? -10.000 7.844 7.092 1.00 89.75 112 ASP A O 1
ATOM 895 N N . LEU A 1 113 ? -9.066 6.823 8.863 1.00 85.31 113 LEU A N 1
ATOM 896 C CA . LEU A 1 113 ? -10.313 6.378 9.475 1.00 85.31 113 LEU A CA 1
ATOM 897 C C . LEU A 1 113 ? -11.055 7.536 10.145 1.00 85.31 113 LEU A C 1
ATOM 899 O O . LEU A 1 113 ? -12.279 7.520 10.184 1.00 85.31 113 LEU A O 1
ATOM 903 N N . ARG A 1 114 ? -10.340 8.573 10.605 1.00 81.69 114 ARG A N 1
ATOM 904 C CA . ARG A 1 114 ? -10.961 9.787 11.162 1.00 81.69 114 ARG A CA 1
ATOM 905 C C . ARG A 1 114 ? -11.698 10.578 10.089 1.00 81.69 114 ARG A C 1
ATOM 907 O O . ARG A 1 114 ? -12.766 11.124 10.344 1.00 81.69 114 ARG A O 1
ATOM 914 N N . ARG A 1 115 ? -11.125 10.648 8.887 1.00 83.62 115 ARG A N 1
ATOM 915 C CA . ARG A 1 115 ? -11.746 11.299 7.724 1.00 83.62 115 ARG A CA 1
ATOM 916 C C . ARG A 1 115 ? -12.655 10.359 6.938 1.00 83.62 115 ARG A C 1
ATOM 918 O O . ARG A 1 115 ? -13.268 10.808 5.972 1.00 83.62 115 ARG A O 1
ATOM 925 N N . GLY A 1 116 ? -12.713 9.081 7.315 1.00 85.94 116 GLY A N 1
ATOM 926 C CA . GLY A 1 116 ? -13.467 8.066 6.592 1.00 85.94 116 GLY A CA 1
ATOM 927 C C . GLY A 1 116 ? -13.034 7.979 5.132 1.00 85.94 116 GLY A C 1
ATOM 928 O O . GLY A 1 116 ? -13.865 8.022 4.235 1.00 85.94 116 GLY A O 1
ATOM 929 N N . SER A 1 117 ? -11.731 7.952 4.858 1.00 88.88 117 SER A N 1
ATOM 930 C CA . SER A 1 117 ? -11.211 7.937 3.490 1.00 88.88 117 SER A CA 1
ATOM 931 C C . SER A 1 117 ? -10.126 6.888 3.323 1.00 88.88 117 SER A C 1
ATOM 933 O O . SER A 1 117 ? -9.250 6.748 4.170 1.00 88.88 117 SER A O 1
ATOM 935 N N . ALA A 1 118 ? -10.155 6.180 2.204 1.00 89.69 118 ALA A N 1
ATOM 936 C CA . ALA A 1 118 ? -9.129 5.231 1.819 1.00 89.69 118 ALA A CA 1
ATOM 937 C C . ALA A 1 118 ? -8.704 5.535 0.383 1.00 89.69 118 ALA A C 1
ATOM 939 O O . ALA A 1 118 ? -9.534 5.701 -0.505 1.00 89.69 118 ALA A O 1
ATOM 940 N N . THR A 1 119 ? -7.405 5.676 0.148 1.00 90.25 119 THR A N 1
ATOM 941 C CA . THR A 1 119 ? -6.850 5.996 -1.170 1.00 90.25 119 THR A CA 1
ATOM 942 C C . THR A 1 119 ? -5.751 5.004 -1.504 1.00 90.25 119 THR A C 1
ATOM 944 O O . THR A 1 119 ? -4.776 4.899 -0.766 1.00 90.25 119 THR A O 1
ATOM 947 N N . ALA A 1 120 ? -5.885 4.308 -2.626 1.00 89.44 120 ALA A N 1
ATOM 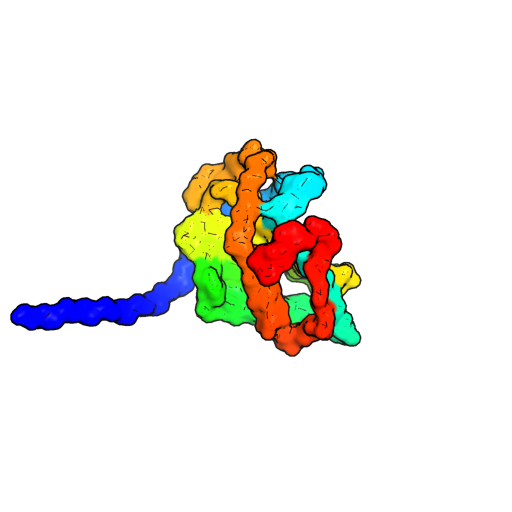948 C CA . ALA A 1 120 ? -4.821 3.505 -3.208 1.00 89.44 120 ALA A CA 1
ATOM 949 C C . ALA A 1 120 ? -4.168 4.292 -4.349 1.00 89.44 120 ALA A C 1
ATOM 951 O O . ALA A 1 120 ? -4.866 4.890 -5.161 1.00 89.44 120 ALA A O 1
ATOM 952 N N . THR A 1 121 ? -2.839 4.339 -4.389 1.00 88.00 121 THR A N 1
ATOM 953 C CA . THR A 1 121 ? -2.071 5.136 -5.351 1.00 88.00 121 THR A CA 1
ATOM 954 C C . THR A 1 121 ? -0.922 4.321 -5.914 1.00 88.00 121 THR A C 1
ATOM 956 O O . THR A 1 121 ? -0.094 3.815 -5.153 1.00 88.00 121 THR A O 1
ATOM 959 N N . SER A 1 122 ? -0.810 4.273 -7.235 1.00 87.31 122 SER A N 1
ATOM 960 C CA . SER A 1 122 ? 0.369 3.726 -7.900 1.00 87.31 122 SER A CA 1
ATOM 961 C C . SER A 1 122 ? 1.475 4.772 -7.959 1.00 87.31 122 SER A C 1
ATOM 963 O O . SER A 1 122 ? 1.236 5.935 -8.275 1.00 87.31 122 SER A O 1
ATOM 965 N N . THR A 1 123 ? 2.698 4.384 -7.595 1.00 84.56 123 THR A N 1
ATOM 966 C CA . THR A 1 123 ? 3.741 5.370 -7.251 1.00 84.56 123 THR A CA 1
ATOM 967 C C . THR A 1 123 ? 4.776 5.631 -8.338 1.00 84.56 123 THR A C 1
ATOM 969 O O . THR A 1 123 ? 5.607 6.522 -8.173 1.00 84.56 123 THR A O 1
ATOM 972 N N . GLY A 1 124 ? 4.744 4.887 -9.442 1.00 84.19 124 GLY A N 1
ATOM 973 C CA . GLY A 1 124 ? 5.658 5.119 -10.550 1.00 84.19 124 GLY A CA 1
ATOM 974 C C . GLY A 1 124 ? 5.532 4.100 -11.674 1.00 84.19 124 GLY A C 1
ATOM 975 O O . GLY A 1 124 ? 5.023 2.997 -11.480 1.00 84.19 124 GLY A O 1
ATOM 976 N N . LEU A 1 125 ? 6.035 4.491 -12.844 1.00 86.56 125 LEU A N 1
ATOM 977 C CA . LEU A 1 125 ? 6.062 3.676 -14.056 1.00 86.56 125 LEU A CA 1
ATOM 978 C C . LEU A 1 125 ? 7.061 2.516 -13.948 1.00 86.56 125 LEU A C 1
ATOM 980 O O . LEU A 1 125 ? 6.834 1.437 -14.492 1.00 86.56 125 LEU A O 1
ATOM 984 N N . LEU A 1 126 ? 8.171 2.723 -13.238 1.00 89.88 126 LEU A N 1
ATOM 985 C CA . LEU A 1 126 ? 9.290 1.792 -13.179 1.00 89.88 126 LEU A CA 1
ATOM 986 C C . LEU A 1 126 ? 9.264 0.923 -11.911 1.00 89.88 126 LEU A C 1
ATOM 988 O O . LEU A 1 126 ? 9.017 1.437 -10.812 1.00 89.88 126 LEU A O 1
ATOM 992 N N . PRO A 1 127 ? 9.576 -0.378 -12.042 1.00 91.62 127 PRO A N 1
ATOM 993 C CA . PRO A 1 127 ? 9.667 -1.301 -10.918 1.00 91.62 127 PRO A CA 1
ATOM 994 C C . PRO A 1 127 ? 10.843 -0.995 -9.985 1.00 91.62 127 PRO A C 1
ATOM 996 O O . PRO A 1 127 ? 11.924 -0.624 -10.439 1.00 91.62 127 PRO A O 1
ATOM 999 N N . LEU A 1 128 ? 10.692 -1.293 -8.688 1.00 92.06 128 LEU A N 1
ATOM 1000 C CA . LEU A 1 128 ? 11.759 -1.121 -7.688 1.00 92.06 128 LEU A CA 1
ATOM 1001 C C . LEU A 1 128 ? 12.892 -2.155 -7.788 1.00 92.06 128 LEU A C 1
ATOM 1003 O O . LEU A 1 128 ? 13.829 -2.111 -6.994 1.00 92.06 128 LEU A O 1
ATOM 1007 N N . LEU A 1 129 ? 12.824 -3.089 -8.740 1.00 91.62 129 LEU A N 1
ATOM 1008 C CA . LEU A 1 129 ? 13.972 -3.922 -9.105 1.00 91.62 129 LEU A CA 1
ATOM 1009 C C . LEU A 1 129 ? 15.060 -3.118 -9.828 1.00 91.62 129 LEU A C 1
ATOM 1011 O O . LEU A 1 129 ? 16.224 -3.509 -9.784 1.00 91.62 129 LEU A O 1
ATOM 1015 N N . LEU A 1 130 ? 14.699 -2.004 -10.474 1.00 91.75 130 LEU A N 1
ATOM 1016 C CA . LEU A 1 130 ? 15.668 -1.101 -11.086 1.00 91.75 130 LEU A CA 1
ATOM 1017 C C . LEU A 1 130 ? 16.339 -0.255 -9.993 1.00 91.75 130 LEU A C 1
ATOM 1019 O O . LEU A 1 130 ? 15.636 0.327 -9.158 1.00 91.75 130 LEU A O 1
ATOM 1023 N N . PRO A 1 131 ? 17.678 -0.155 -9.973 1.00 90.81 131 PRO A N 1
ATOM 1024 C CA . PRO A 1 131 ? 18.362 0.751 -9.065 1.00 90.81 131 PRO A CA 1
ATOM 1025 C C . PRO A 1 131 ? 17.994 2.199 -9.401 1.00 90.81 131 PRO A C 1
ATOM 1027 O O . PRO A 1 131 ? 17.798 2.552 -10.562 1.00 90.81 131 PRO A O 1
ATOM 1030 N N . LEU A 1 132 ? 17.899 3.041 -8.373 1.00 92.38 132 LEU A N 1
ATOM 1031 C CA . LEU A 1 132 ? 17.487 4.443 -8.472 1.00 92.38 132 LEU A CA 1
ATOM 1032 C C . LEU A 1 132 ? 16.070 4.644 -9.042 1.00 92.38 132 LEU A C 1
ATOM 1034 O O . LEU A 1 132 ? 15.715 5.767 -9.404 1.00 92.38 132 LEU A O 1
ATOM 1038 N N . ALA A 1 133 ? 15.227 3.601 -9.052 1.00 92.00 133 ALA A N 1
ATOM 1039 C CA . ALA A 1 133 ? 13.829 3.697 -9.478 1.00 92.00 133 ALA A CA 1
ATOM 1040 C C . ALA A 1 133 ? 13.060 4.873 -8.843 1.00 92.00 133 ALA A C 1
ATOM 1042 O O . ALA A 1 133 ? 12.341 5.535 -9.587 1.00 92.00 133 ALA A O 1
ATOM 1043 N N . PRO A 1 134 ? 13.233 5.229 -7.549 1.00 92.44 134 PRO A N 1
ATOM 1044 C CA . PRO A 1 134 ? 12.549 6.388 -6.970 1.00 92.44 134 PRO A CA 1
ATOM 1045 C C . PRO A 1 134 ? 12.884 7.713 -7.665 1.00 92.44 134 PRO A C 1
ATOM 1047 O O . PRO A 1 134 ? 11.996 8.539 -7.851 1.00 92.44 134 PRO A O 1
ATOM 1050 N N . LEU A 1 135 ? 14.139 7.911 -8.087 1.00 91.12 135 LEU A N 1
ATOM 1051 C CA . LEU A 1 135 ? 14.563 9.118 -8.806 1.00 91.12 135 LEU A CA 1
ATOM 1052 C C . LEU A 1 135 ? 14.042 9.114 -10.244 1.00 91.12 135 LEU A C 1
ATOM 1054 O O . LEU A 1 135 ? 13.566 10.131 -10.736 1.00 91.12 135 LEU A O 1
ATOM 1058 N N . LEU A 1 136 ? 14.084 7.962 -10.912 1.00 90.50 136 LEU A N 1
ATOM 1059 C CA . LEU A 1 136 ? 13.575 7.837 -12.277 1.00 90.50 136 LEU A CA 1
ATOM 1060 C C . LEU A 1 136 ? 12.050 8.017 -12.328 1.00 90.50 136 LEU A C 1
ATOM 1062 O O . LEU A 1 136 ? 11.541 8.737 -13.181 1.00 90.50 136 LEU A O 1
ATOM 1066 N N . ASN A 1 137 ? 11.326 7.432 -11.373 1.00 90.00 137 ASN A N 1
ATOM 1067 C CA . ASN A 1 137 ? 9.889 7.637 -11.197 1.00 90.00 137 ASN A CA 1
ATOM 1068 C C . ASN A 1 137 ? 9.561 9.082 -10.810 1.00 90.00 137 ASN A C 1
ATOM 1070 O O . ASN A 1 137 ? 8.531 9.597 -11.237 1.00 90.00 137 ASN A O 1
ATOM 1074 N N . LEU A 1 138 ? 10.443 9.752 -10.059 1.00 87.12 138 LEU A N 1
ATOM 1075 C CA . LEU A 1 138 ? 10.321 11.180 -9.785 1.00 87.12 138 LEU A CA 1
ATOM 1076 C C . LEU A 1 138 ? 10.430 12.024 -11.049 1.00 87.12 138 LEU A C 1
ATOM 1078 O O . LEU A 1 138 ? 9.686 12.981 -11.167 1.00 87.12 138 LEU A O 1
ATOM 1082 N N . LEU A 1 139 ? 11.291 11.678 -12.002 1.00 87.44 139 LEU A N 1
ATOM 1083 C CA . LEU A 1 139 ? 11.362 12.384 -13.286 1.00 87.44 139 LEU A CA 1
ATOM 1084 C C . LEU A 1 139 ? 10.181 12.034 -14.205 1.00 87.44 139 LEU A C 1
ATOM 1086 O O . LEU A 1 139 ? 9.694 12.884 -14.946 1.00 87.44 139 LEU A O 1
ATOM 1090 N N . ALA A 1 140 ? 9.690 10.796 -14.131 1.00 83.56 140 ALA A N 1
ATOM 1091 C CA . ALA A 1 140 ? 8.595 10.286 -14.953 1.00 83.56 140 ALA A CA 1
ATOM 1092 C C . ALA A 1 140 ? 7.190 10.543 -14.372 1.00 83.56 140 ALA A C 1
ATOM 1094 O O . ALA A 1 140 ? 6.207 10.064 -14.935 1.00 83.56 140 ALA A O 1
ATOM 1095 N N . PHE A 1 141 ? 7.062 11.289 -13.267 1.00 79.25 141 PHE A N 1
ATOM 1096 C CA . PHE A 1 141 ? 5.790 11.454 -12.547 1.00 79.25 141 PHE A CA 1
ATOM 1097 C C . PHE A 1 141 ? 4.676 12.103 -13.381 1.00 79.25 141 PHE A C 1
ATOM 1099 O O . PHE A 1 141 ? 3.499 11.939 -13.072 1.00 79.25 141 PHE A O 1
ATOM 1106 N N . ALA A 1 142 ? 5.052 12.851 -14.421 1.00 74.75 142 ALA A N 1
ATOM 1107 C CA . ALA A 1 142 ? 4.131 13.520 -15.330 1.00 74.75 142 ALA A CA 1
ATOM 1108 C C . ALA A 1 142 ? 3.496 12.581 -16.364 1.00 74.75 142 ALA A C 1
ATOM 1110 O O . ALA A 1 142 ? 2.572 12.991 -17.064 1.00 74.75 142 ALA A O 1
ATOM 1111 N N . PHE A 1 143 ? 3.988 11.346 -16.490 1.00 79.19 143 PHE A N 1
ATOM 1112 C CA . PHE A 1 143 ? 3.475 10.398 -17.464 1.00 79.19 143 PHE A CA 1
ATOM 1113 C C . PHE A 1 143 ? 2.204 9.720 -16.929 1.00 79.19 143 PHE A C 1
ATOM 1115 O O . PHE A 1 143 ? 2.297 8.945 -15.974 1.00 79.19 143 PHE A O 1
ATOM 1122 N N . PRO A 1 144 ? 1.020 9.960 -17.525 1.00 66.12 144 PRO A N 1
ATOM 1123 C CA . PRO A 1 144 ? -0.199 9.294 -17.101 1.00 66.12 144 PRO A CA 1
ATOM 1124 C C . PRO A 1 144 ? -0.112 7.813 -17.475 1.00 66.12 144 PRO A C 1
ATOM 1126 O O . PRO A 1 144 ? 0.031 7.449 -18.640 1.00 66.12 144 PRO A O 1
ATOM 1129 N N . PHE A 1 145 ? -0.225 6.943 -16.483 1.00 70.19 145 PHE A N 1
ATOM 1130 C CA . PHE A 1 145 ? -0.361 5.511 -16.674 1.00 70.19 145 PHE A CA 1
ATOM 1131 C C . PHE A 1 145 ? -1.616 5.089 -15.928 1.00 70.19 145 PHE A C 1
ATOM 1133 O O . PHE A 1 145 ? -1.80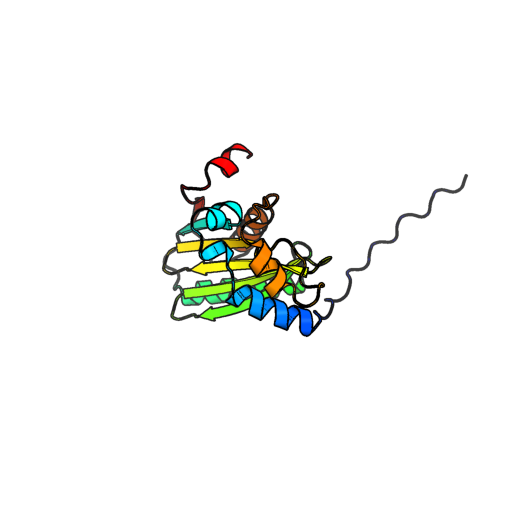1 5.406 -14.751 1.00 70.19 145 PHE A O 1
ATOM 1140 N N . SER A 1 146 ? -2.511 4.438 -16.664 1.00 60.31 146 SER A N 1
ATOM 1141 C CA . SER A 1 146 ? -3.743 3.909 -16.106 1.00 60.31 146 SER A CA 1
ATOM 1142 C C . SER A 1 146 ? -3.394 2.723 -15.224 1.00 60.31 146 SER A C 1
ATOM 1144 O O . SER A 1 146 ? -2.703 1.794 -15.648 1.00 60.31 146 SER A O 1
ATOM 1146 N N . ASP A 1 147 ? -3.875 2.761 -13.990 1.00 63.06 147 ASP A N 1
ATOM 1147 C CA . ASP A 1 147 ? -3.931 1.558 -13.190 1.00 63.06 147 ASP A CA 1
ATOM 1148 C C . ASP A 1 147 ? -5.080 0.687 -13.717 1.00 63.06 147 ASP A C 1
ATOM 1150 O O . ASP A 1 147 ? -6.235 1.112 -13.739 1.00 63.06 147 ASP A O 1
ATOM 1154 N N . LEU A 1 148 ? -4.749 -0.518 -14.191 1.00 62.88 148 LEU A N 1
ATOM 1155 C CA . LEU A 1 148 ? -5.658 -1.496 -14.803 1.00 62.88 148 LEU A CA 1
ATOM 1156 C C . LEU A 1 148 ? -6.597 -2.130 -13.761 1.00 62.88 148 LEU A C 1
ATOM 1158 O O . LEU A 1 148 ? -6.686 -3.354 -13.637 1.00 62.88 148 LEU A O 1
ATOM 1162 N N . VAL A 1 149 ? -7.309 -1.300 -12.994 1.00 69.69 149 VAL A N 1
ATOM 1163 C CA . VAL A 1 149 ? -8.288 -1.721 -11.982 1.00 69.69 149 VAL A CA 1
ATOM 1164 C C . VAL A 1 149 ? -7.623 -2.472 -10.807 1.00 69.69 149 VAL A C 1
ATOM 1166 O O . VAL A 1 149 ? -8.265 -3.211 -10.059 1.00 69.69 149 VAL A O 1
ATOM 1169 N N . THR A 1 150 ? -6.307 -2.326 -10.618 1.00 79.69 150 THR A N 1
ATOM 1170 C CA . THR A 1 150 ? -5.567 -3.075 -9.588 1.00 79.69 150 THR A CA 1
ATOM 1171 C C . THR A 1 150 ? -5.799 -2.480 -8.205 1.00 79.69 150 THR A C 1
ATOM 1173 O O . THR A 1 150 ? -6.041 -3.209 -7.241 1.00 79.69 150 THR A O 1
ATOM 1176 N N . ASN A 1 151 ? -5.754 -1.154 -8.092 1.00 82.44 151 ASN A N 1
ATOM 1177 C CA . ASN A 1 151 ? -5.925 -0.443 -6.832 1.00 82.44 151 ASN A CA 1
ATOM 1178 C C . ASN A 1 151 ? -7.347 -0.573 -6.289 1.00 82.44 151 ASN A C 1
ATOM 1180 O O . ASN A 1 151 ? -7.498 -0.813 -5.092 1.00 82.44 151 ASN A O 1
ATOM 1184 N N . SER A 1 152 ? -8.371 -0.526 -7.146 1.00 83.69 152 SER A N 1
ATOM 1185 C CA . SER A 1 152 ? -9.757 -0.760 -6.720 1.00 83.69 152 SER A CA 1
ATOM 1186 C C . SER A 1 152 ? -9.955 -2.181 -6.190 1.00 83.69 152 SER A C 1
ATOM 1188 O O . SER A 1 152 ? -10.501 -2.360 -5.103 1.00 83.69 152 SER A O 1
ATOM 1190 N N . LYS A 1 153 ? -9.420 -3.203 -6.876 1.00 86.06 153 LYS A N 1
ATOM 1191 C CA . LYS A 1 153 ? -9.464 -4.601 -6.404 1.00 86.06 153 LYS A CA 1
ATOM 1192 C C . LYS A 1 153 ? -8.775 -4.786 -5.057 1.00 86.06 153 LYS A C 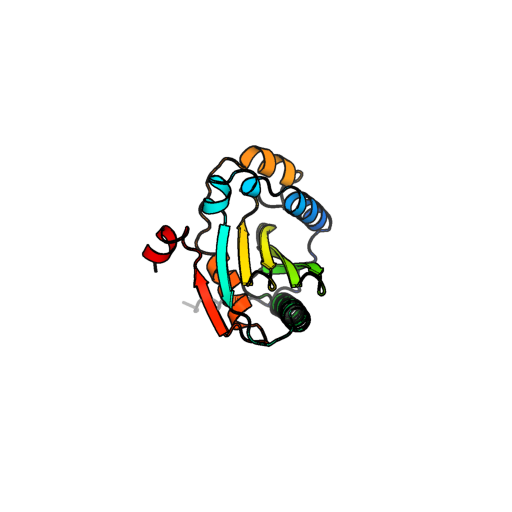1
ATOM 1194 O O . LYS A 1 153 ? -9.305 -5.478 -4.190 1.00 86.06 153 LYS A O 1
ATOM 1199 N N . ARG A 1 154 ? -7.601 -4.180 -4.862 1.00 87.38 154 ARG A N 1
ATOM 1200 C CA . ARG A 1 154 ? -6.854 -4.274 -3.597 1.00 87.38 154 ARG A CA 1
ATOM 1201 C C . ARG A 1 154 ? -7.593 -3.608 -2.450 1.00 87.38 154 ARG A C 1
ATOM 1203 O O . ARG A 1 154 ? -7.651 -4.175 -1.363 1.00 87.38 154 ARG A O 1
ATOM 1210 N N . LEU A 1 155 ? -8.150 -2.427 -2.693 1.00 88.12 155 LEU A N 1
ATOM 1211 C CA . LEU A 1 155 ? -8.859 -1.670 -1.671 1.00 88.12 155 LEU A CA 1
ATOM 1212 C C . LEU A 1 155 ? -10.188 -2.352 -1.304 1.00 88.12 155 LEU A C 1
ATOM 1214 O O . LEU A 1 155 ? -10.480 -2.507 -0.120 1.00 88.12 155 LEU A O 1
ATOM 1218 N N . ALA A 1 156 ? -10.905 -2.898 -2.292 1.00 88.25 156 ALA A N 1
ATOM 1219 C CA . ALA A 1 156 ? -12.082 -3.737 -2.072 1.00 88.25 156 ALA A CA 1
ATOM 1220 C C . ALA A 1 156 ? -11.754 -5.019 -1.291 1.00 88.25 156 ALA A C 1
ATOM 1222 O O . ALA A 1 156 ? -12.467 -5.357 -0.347 1.00 88.25 156 ALA A O 1
ATOM 1223 N N . SER A 1 157 ? -10.660 -5.706 -1.639 1.00 88.19 157 SER A N 1
ATOM 1224 C CA . SER A 1 157 ? -10.224 -6.922 -0.937 1.00 88.19 157 SER A CA 1
ATOM 1225 C C . SER A 1 157 ? -9.862 -6.624 0.514 1.00 88.19 157 SER A C 1
ATOM 1227 O O . SER A 1 157 ? -10.261 -7.358 1.413 1.00 88.19 157 SER A O 1
ATOM 1229 N N . LEU A 1 158 ? -9.153 -5.515 0.757 1.00 88.75 158 LEU A N 1
ATOM 1230 C CA . LEU A 1 158 ? -8.826 -5.074 2.107 1.00 88.75 158 LEU A CA 1
ATOM 1231 C C . LEU A 1 158 ? -10.099 -4.783 2.905 1.00 88.75 158 LEU A C 1
ATOM 1233 O O . LEU A 1 158 ? -10.253 -5.331 3.988 1.00 88.75 158 LEU A O 1
ATOM 1237 N N . ARG A 1 159 ? -11.032 -4.002 2.345 1.00 89.44 159 ARG A N 1
ATOM 1238 C CA . ARG A 1 159 ? -12.313 -3.653 2.978 1.00 89.44 159 ARG A CA 1
ATOM 1239 C C . ARG A 1 159 ? -13.153 -4.881 3.337 1.00 89.44 159 ARG A C 1
ATOM 1241 O O . ARG A 1 159 ? -13.690 -4.936 4.436 1.00 89.44 159 ARG A O 1
ATOM 1248 N N . GLN A 1 160 ? -13.266 -5.855 2.433 1.00 87.81 160 GLN A N 1
ATOM 1249 C CA . GLN A 1 160 ? -14.023 -7.095 2.665 1.00 87.81 160 GLN A CA 1
ATOM 1250 C C . GLN A 1 160 ? -13.395 -7.992 3.737 1.00 87.81 160 GLN A C 1
ATOM 1252 O O . GLN A 1 160 ? -14.084 -8.810 4.336 1.00 87.81 160 GLN A O 1
ATOM 1257 N N . ALA A 1 161 ? -12.090 -7.856 3.958 1.00 88.06 161 ALA A N 1
ATOM 1258 C CA . ALA A 1 161 ? -11.336 -8.691 4.875 1.00 88.06 161 ALA A CA 1
ATOM 1259 C C . ALA A 1 161 ? -11.182 -8.080 6.279 1.00 88.06 161 ALA A C 1
ATOM 1261 O O . ALA A 1 161 ? -10.637 -8.751 7.155 1.00 88.06 161 ALA A O 1
ATOM 1262 N N . LEU A 1 162 ? -11.628 -6.841 6.511 1.00 85.69 162 LEU A N 1
ATOM 1263 C CA . LEU A 1 162 ? -11.560 -6.226 7.836 1.00 85.69 162 LEU A CA 1
ATOM 1264 C C . LEU A 1 162 ? -12.481 -6.954 8.817 1.00 85.69 162 LEU A C 1
ATOM 1266 O O . LEU A 1 162 ? -13.659 -7.164 8.544 1.00 85.69 162 LEU A O 1
ATOM 1270 N N . ASP A 1 163 ? -11.937 -7.290 9.987 1.00 78.94 163 ASP A N 1
ATOM 1271 C CA . ASP A 1 163 ? -12.704 -7.900 11.079 1.00 78.94 163 ASP A CA 1
ATOM 1272 C C . ASP A 1 163 ? -13.730 -6.900 11.663 1.00 78.94 163 ASP A C 1
ATOM 1274 O O . ASP A 1 163 ? -14.777 -7.301 12.165 1.00 78.94 163 ASP A O 1
ATOM 1278 N N . ALA A 1 164 ? -13.437 -5.595 11.585 1.00 72.88 164 ALA A N 1
ATOM 1279 C CA . ALA A 1 164 ? -14.354 -4.518 11.948 1.00 72.88 164 ALA A CA 1
ATOM 1280 C C . ALA A 1 164 ? -15.008 -3.959 10.666 1.00 72.88 164 ALA A C 1
ATOM 1282 O O . ALA A 1 164 ? -14.308 -3.369 9.836 1.00 72.88 164 ALA A O 1
ATOM 1283 N N . PRO A 1 165 ? -16.324 -4.153 10.461 1.00 66.25 165 PRO A N 1
ATOM 1284 C CA . PRO A 1 165 ? -16.953 -3.863 9.181 1.00 66.25 165 PRO A CA 1
ATOM 1285 C C . PRO A 1 165 ? -17.058 -2.356 8.918 1.00 66.25 165 PRO A C 1
ATOM 1287 O O . PRO A 1 165 ? -17.560 -1.584 9.738 1.00 66.25 165 PRO A O 1
ATOM 1290 N N . VAL A 1 166 ? -16.646 -1.947 7.718 1.00 75.75 166 VAL A N 1
ATOM 1291 C CA . VAL A 1 166 ? -17.017 -0.648 7.142 1.00 75.75 166 VAL A CA 1
ATOM 1292 C C . VAL A 1 166 ? -18.507 -0.716 6.795 1.00 75.75 166 VAL A C 1
ATOM 1294 O O . VAL A 1 166 ? -18.890 -1.546 5.971 1.00 75.75 166 VAL A O 1
ATOM 1297 N N . LYS A 1 167 ? -19.342 0.113 7.440 1.00 75.56 167 LYS A N 1
ATOM 1298 C CA . LYS A 1 167 ? -20.813 0.040 7.327 1.00 75.56 167 LYS A CA 1
ATOM 1299 C C . LYS A 1 167 ? -21.286 0.376 5.917 1.00 75.56 167 LYS A C 1
ATOM 1301 O O . LYS A 1 167 ? -22.011 -0.403 5.317 1.00 75.56 167 LYS A O 1
ATOM 1306 N N . ASP A 1 168 ? -20.812 1.504 5.398 1.00 80.56 168 ASP A N 1
ATOM 1307 C CA . ASP A 1 168 ? -21.090 1.966 4.041 1.00 80.56 168 ASP A CA 1
ATOM 1308 C C . ASP A 1 168 ? -19.806 2.465 3.389 1.00 80.56 168 ASP A C 1
ATOM 1310 O O . ASP A 1 168 ? -18.893 2.959 4.061 1.00 80.56 168 ASP A O 1
ATOM 1314 N N . TRP A 1 169 ? -19.757 2.406 2.063 1.00 84.31 169 TRP A N 1
ATOM 1315 C CA . TRP A 1 169 ? -18.685 3.014 1.292 1.00 84.31 169 TRP A CA 1
ATOM 1316 C C . TRP A 1 169 ? -19.216 3.596 -0.015 1.00 84.31 169 TRP A C 1
ATOM 1318 O O . TRP A 1 169 ? -20.221 3.138 -0.559 1.00 84.31 169 TRP A O 1
ATOM 1328 N N . SER A 1 170 ? -18.532 4.613 -0.522 1.00 83.38 170 SER A N 1
ATOM 1329 C CA . SER A 1 170 ? -18.774 5.156 -1.855 1.00 83.38 170 SER A CA 1
ATOM 1330 C C . SER A 1 170 ? -17.460 5.487 -2.545 1.00 83.38 170 SER A C 1
ATOM 1332 O O . SER A 1 170 ? -16.442 5.735 -1.899 1.00 83.38 170 SER A O 1
ATOM 1334 N N . VAL A 1 171 ? -17.474 5.491 -3.874 1.00 81.81 171 VAL A N 1
ATOM 1335 C CA . VAL A 1 171 ? -16.342 5.971 -4.667 1.00 81.81 171 VAL A CA 1
ATOM 1336 C C . VAL A 1 171 ? -16.345 7.502 -4.638 1.00 81.81 171 VAL A C 1
ATOM 1338 O O . VAL A 1 171 ? -17.402 8.128 -4.749 1.00 81.81 171 VAL A O 1
ATOM 1341 N N . GLY A 1 172 ? -15.177 8.121 -4.448 1.00 67.75 172 GLY A N 1
ATOM 1342 C CA . GLY A 1 172 ? -15.048 9.579 -4.437 1.00 67.75 172 GLY A CA 1
ATOM 1343 C C . GLY A 1 172 ? -15.572 10.211 -5.735 1.00 67.75 172 GLY A C 1
ATOM 1344 O O . GLY A 1 172 ? -15.322 9.708 -6.826 1.00 67.75 172 GLY A O 1
ATOM 1345 N N . SER A 1 173 ? -16.271 11.348 -5.633 1.00 52.09 173 SER A N 1
ATOM 1346 C CA . SE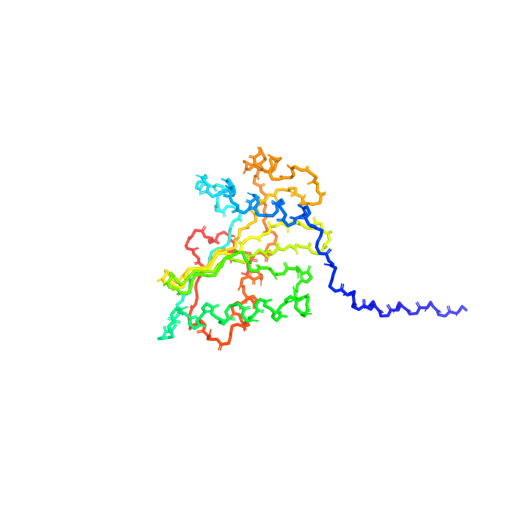R A 1 173 ? -17.016 12.001 -6.731 1.00 52.09 173 SER A CA 1
ATOM 1347 C C . SER A 1 173 ? -16.198 12.411 -7.970 1.00 52.09 173 SER A C 1
ATOM 1349 O O . SER A 1 173 ? -16.776 12.830 -8.970 1.00 52.09 173 SER A O 1
ATOM 1351 N N . ALA A 1 174 ? -14.869 12.293 -7.935 1.00 50.31 174 ALA A N 1
ATOM 1352 C CA . ALA A 1 174 ? -13.994 12.568 -9.072 1.00 50.31 174 ALA A CA 1
ATOM 1353 C C . ALA A 1 174 ? -13.737 11.341 -9.974 1.00 50.31 174 ALA A C 1
ATOM 1355 O O . ALA A 1 174 ? -13.231 11.524 -11.078 1.00 50.31 174 ALA A O 1
ATOM 1356 N N . ASP A 1 175 ? -14.128 10.133 -9.550 1.00 51.78 175 ASP A N 1
ATOM 1357 C CA . ASP A 1 175 ? -13.770 8.868 -10.216 1.00 51.78 175 ASP A CA 1
ATOM 1358 C C . ASP A 1 175 ? -14.929 8.275 -11.049 1.00 51.78 175 ASP A C 1
ATOM 1360 O O . ASP A 1 175 ? -14.905 7.103 -11.427 1.00 51.78 175 ASP A O 1
ATOM 1364 N N . TRP A 1 176 ? -15.952 9.073 -11.388 1.00 45.38 176 TRP A N 1
ATOM 1365 C CA . TRP A 1 176 ? -17.109 8.635 -12.192 1.00 45.38 176 TRP A CA 1
ATOM 1366 C C . TRP A 1 176 ? -16.721 8.051 -13.562 1.00 45.38 176 TRP A C 1
ATOM 1368 O O . TRP A 1 176 ? -17.422 7.186 -14.082 1.00 45.38 176 TRP A O 1
ATOM 1378 N N . PHE A 1 177 ? -15.574 8.454 -14.118 1.00 45.59 177 PHE A N 1
ATOM 1379 C CA . PHE A 1 177 ? -15.016 7.850 -15.331 1.00 45.59 177 PHE A CA 1
ATOM 1380 C C . PHE A 1 177 ? -14.623 6.376 -15.152 1.00 45.59 177 PHE A C 1
ATOM 1382 O O . PHE A 1 177 ? -14.691 5.627 -16.118 1.00 45.59 177 PHE A O 1
ATOM 1389 N N . GLN A 1 178 ? -14.234 5.939 -13.949 1.00 45.16 178 GLN A N 1
ATOM 1390 C CA . GLN A 1 178 ? -13.913 4.531 -13.677 1.00 45.16 178 GLN A CA 1
ATOM 1391 C C . GLN A 1 178 ? -15.158 3.700 -13.339 1.00 45.16 178 GLN A C 1
ATOM 1393 O O . GLN A 1 178 ? -15.178 2.503 -13.611 1.00 45.16 178 GLN A O 1
ATOM 1398 N N . ALA A 1 179 ? -16.212 4.327 -12.807 1.00 43.88 179 ALA A N 1
ATOM 1399 C CA . ALA A 1 179 ? -17.491 3.667 -12.531 1.00 43.88 179 ALA A CA 1
ATOM 1400 C C . ALA A 1 179 ? -18.292 3.325 -13.805 1.00 43.88 179 ALA A C 1
ATOM 1402 O O . ALA A 1 179 ? -19.135 2.442 -13.768 1.00 43.88 179 ALA A O 1
ATOM 1403 N N . LEU A 1 180 ? -18.017 3.995 -14.932 1.00 40.62 180 LEU A N 1
ATOM 1404 C CA . LEU A 1 180 ? -18.658 3.741 -16.233 1.00 40.62 180 LEU A CA 1
ATOM 1405 C C . LEU A 1 180 ? -18.167 2.471 -16.948 1.00 40.62 180 LEU A C 1
ATOM 1407 O O . LEU A 1 180 ? -18.786 2.051 -17.922 1.00 40.62 180 LEU A O 1
ATOM 1411 N N . PHE A 1 181 ? -17.062 1.874 -16.493 1.00 43.44 181 PHE A N 1
ATOM 1412 C CA . PHE A 1 181 ? -16.515 0.626 -17.044 1.00 43.44 181 PHE A CA 1
ATOM 1413 C C . PHE A 1 181 ? -16.799 -0.594 -16.151 1.00 43.44 181 PHE A C 1
ATOM 1415 O O . PHE A 1 181 ? -16.144 -1.628 -16.302 1.00 43.44 181 PHE A O 1
ATOM 1422 N N . TYR A 1 182 ? -17.762 -0.460 -15.236 1.00 41.66 182 TYR A N 1
ATOM 1423 C CA . TYR A 1 182 ? -18.290 -1.518 -14.378 1.00 41.66 182 TYR A CA 1
ATOM 1424 C C . TYR A 1 182 ? -19.775 -1.753 -14.640 1.00 41.66 182 TYR A C 1
ATOM 1426 O O . TYR A 1 182 ? -20.520 -0.755 -14.744 1.00 41.66 182 TYR A O 1
#

Secondary structure (DSSP, 8-state):
-PPPPPPPP----------HHHHHHHHHHHHH-GGGTSHHHHHHSEEEEEEE--SS-HHHHHHHHHHHHHHHHHTTGGGEEEEEEEEETTTTEEEEEEEETTT--EEEEEEETTTTEEEEEE--SS-TTSTTHHHHHHHTTTS-----SHHHHHHHHHHHH-SS---EEEE-TT-HHHHTT-

Sequence (182 aa):
MPPAPAASPTQPQPPGRIAWFVLLQASIQAWLRPAIWCPLLNRVHSYREVWRTGESEAAELVDSVVKTVNRFNRDKHLNCDWLIGSANREAGQVTVLNLTARCRWLDIIVIDLRRGSATATSTGLLPLLLPLAPLLNLLAFAFPFSDLVTNSKRLASLRQALDAPVKDWSVGSADWFQALFY